Protein AF-A0A432ERE2-F1 (afdb_monomer_lite)

pLDDT: mean 88.64, std 9.28, range [48.28, 97.5]

Radius of gyration: 17.2 Å; chains: 1; bounding box: 40×45×45 Å

Structure (mmCIF, N/CA/C/O backbone):
data_AF-A0A432ERE2-F1
#
_entry.id   AF-A0A432ERE2-F1
#
loop_
_atom_site.group_PDB
_atom_site.id
_atom_site.type_symbol
_atom_site.label_atom_id
_atom_site.label_alt_id
_atom_site.label_comp_id
_atom_site.label_asym_id
_atom_site.label_entity_id
_atom_site.label_seq_id
_atom_site.pdbx_PDB_ins_code
_atom_site.Cartn_x
_atom_site.Cartn_y
_atom_site.Cartn_z
_atom_site.occupancy
_atom_site.B_iso_or_equiv
_atom_site.auth_seq_id
_atom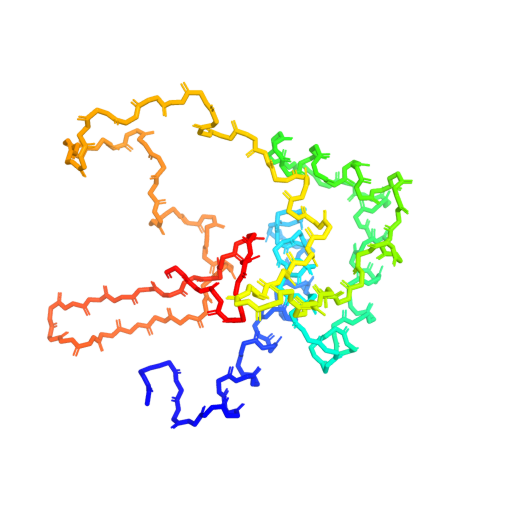_site.auth_comp_id
_atom_site.auth_asym_id
_atom_site.auth_atom_id
_atom_site.pdbx_PDB_model_num
ATOM 1 N N . MET A 1 1 ? 15.529 -4.488 -14.999 1.00 62.94 1 MET A N 1
ATOM 2 C CA . MET A 1 1 ? 14.166 -3.924 -14.868 1.00 62.94 1 MET A CA 1
ATOM 3 C C . MET A 1 1 ? 14.342 -2.465 -14.464 1.00 62.94 1 MET A C 1
ATOM 5 O O . MET A 1 1 ? 15.291 -2.183 -13.756 1.00 62.94 1 MET A O 1
ATOM 9 N N . PHE A 1 2 ? 13.562 -1.512 -14.983 1.00 81.50 2 PHE A N 1
ATOM 10 C CA . PHE A 1 2 ? 13.962 -0.093 -14.880 1.00 81.50 2 PHE A CA 1
ATOM 11 C C . PHE A 1 2 ? 13.875 0.487 -13.452 1.00 81.50 2 PHE A C 1
ATOM 13 O O . PHE A 1 2 ? 14.552 1.462 -13.153 1.00 81.50 2 PHE A O 1
ATOM 20 N N . ILE A 1 3 ? 13.084 -0.134 -12.567 1.00 89.81 3 ILE A N 1
ATOM 21 C CA . ILE A 1 3 ? 12.939 0.278 -11.159 1.00 89.81 3 ILE A CA 1
ATOM 22 C C . ILE A 1 3 ? 14.043 -0.318 -10.268 1.00 89.81 3 ILE A C 1
ATOM 24 O O . ILE A 1 3 ? 14.533 0.357 -9.367 1.00 89.81 3 ILE A O 1
ATOM 28 N N . ALA A 1 4 ? 14.424 -1.578 -10.503 1.00 91.75 4 ALA A N 1
ATOM 29 C CA . ALA A 1 4 ? 15.484 -2.276 -9.773 1.00 91.75 4 ALA A CA 1
ATOM 30 C C . ALA A 1 4 ? 16.087 -3.405 -10.623 1.00 91.75 4 ALA A C 1
ATOM 32 O O . ALA A 1 4 ? 15.436 -3.930 -11.531 1.00 91.75 4 ALA A O 1
ATOM 33 N N . ASP A 1 5 ? 17.305 -3.827 -10.294 1.00 91.88 5 ASP A N 1
ATOM 34 C CA . ASP A 1 5 ? 18.053 -4.800 -11.098 1.00 91.88 5 ASP A CA 1
ATOM 35 C C . ASP A 1 5 ? 17.492 -6.224 -11.013 1.00 91.88 5 ASP A C 1
ATOM 37 O O . ASP A 1 5 ? 17.525 -6.964 -11.999 1.00 91.88 5 ASP A O 1
ATOM 41 N N . THR A 1 6 ? 16.916 -6.598 -9.866 1.00 95.88 6 THR A N 1
ATOM 42 C CA . THR A 1 6 ? 16.345 -7.929 -9.620 1.00 95.88 6 THR A CA 1
ATOM 43 C C . THR A 1 6 ? 14.942 -7.844 -9.006 1.00 95.88 6 THR A C 1
ATOM 45 O O . THR A 1 6 ? 14.585 -6.821 -8.410 1.00 95.88 6 THR A O 1
ATOM 48 N N . PRO A 1 7 ? 14.128 -8.914 -9.109 1.00 94.75 7 PRO A N 1
ATOM 49 C CA . PRO A 1 7 ? 12.836 -8.978 -8.429 1.00 94.75 7 PRO A CA 1
ATOM 50 C C . PRO A 1 7 ? 12.944 -8.796 -6.911 1.00 94.75 7 PRO A C 1
ATOM 52 O O . PRO A 1 7 ? 12.112 -8.111 -6.326 1.00 94.75 7 PRO A O 1
ATOM 55 N N . ASP A 1 8 ? 13.975 -9.355 -6.278 1.00 95.06 8 ASP A N 1
ATOM 56 C CA . ASP A 1 8 ? 14.150 -9.264 -4.825 1.00 95.06 8 ASP A CA 1
ATOM 57 C C . ASP A 1 8 ? 14.566 -7.856 -4.399 1.00 95.06 8 ASP A C 1
ATOM 59 O O . ASP A 1 8 ? 14.015 -7.317 -3.441 1.00 95.06 8 ASP A O 1
ATOM 63 N N . ALA A 1 9 ? 15.451 -7.208 -5.168 1.00 96.00 9 ALA A N 1
ATOM 64 C CA . ALA A 1 9 ? 15.796 -5.804 -4.954 1.00 96.00 9 ALA A CA 1
ATOM 65 C C . ALA A 1 9 ? 14.562 -4.899 -5.082 1.00 96.00 9 ALA A C 1
ATOM 67 O O . ALA A 1 9 ? 14.393 -3.960 -4.309 1.00 96.00 9 ALA A O 1
ATOM 68 N N . PHE A 1 10 ? 13.661 -5.206 -6.018 1.00 96.38 10 PHE A N 1
ATOM 69 C CA . PHE A 1 10 ? 12.397 -4.491 -6.148 1.00 96.38 10 PHE A CA 1
ATOM 70 C C . PHE A 1 10 ? 11.443 -4.734 -4.984 1.00 96.38 10 PHE A C 1
ATOM 72 O O . PHE A 1 10 ? 10.869 -3.771 -4.489 1.00 96.38 10 PHE A O 1
ATOM 79 N N . ARG A 1 11 ? 11.273 -5.979 -4.521 1.00 96.00 11 ARG A N 1
ATOM 80 C CA . ARG A 1 11 ? 10.429 -6.275 -3.349 1.00 96.00 11 ARG A CA 1
ATOM 81 C C . ARG A 1 11 ? 10.951 -5.570 -2.102 1.00 96.00 11 ARG A C 1
ATOM 83 O O . ARG A 1 11 ? 10.158 -4.984 -1.370 1.00 96.00 11 ARG A O 1
ATOM 90 N N . ALA A 1 12 ? 12.269 -5.578 -1.903 1.00 96.00 12 ALA A N 1
ATOM 91 C CA . ALA A 1 12 ? 12.919 -4.853 -0.820 1.00 96.00 12 ALA A CA 1
ATOM 92 C C . ALA A 1 12 ? 12.646 -3.347 -0.931 1.00 96.00 12 ALA A C 1
ATOM 94 O O . ALA A 1 12 ? 12.062 -2.781 -0.014 1.00 96.00 12 ALA A O 1
ATOM 95 N N . LEU A 1 13 ? 12.935 -2.728 -2.083 1.00 96.88 13 LEU A N 1
ATOM 96 C CA . LEU A 1 13 ? 12.662 -1.307 -2.326 1.00 96.88 13 LEU A CA 1
ATOM 97 C C . LEU A 1 13 ? 11.183 -0.953 -2.101 1.00 96.88 13 LEU A C 1
ATOM 99 O O . LEU A 1 13 ? 10.875 0.050 -1.460 1.00 96.88 13 LEU A O 1
ATOM 103 N N . PHE A 1 14 ? 10.272 -1.780 -2.616 1.00 97.44 14 PHE A N 1
ATOM 104 C CA . PHE A 1 14 ? 8.831 -1.605 -2.479 1.00 97.44 14 PHE A CA 1
ATOM 105 C C . PHE A 1 14 ? 8.401 -1.636 -1.008 1.00 97.44 14 PHE A C 1
ATOM 107 O O . PHE A 1 14 ? 7.613 -0.799 -0.578 1.00 97.44 14 PHE A O 1
ATOM 114 N N . ALA A 1 15 ? 8.914 -2.576 -0.219 1.00 97.06 15 ALA A N 1
ATOM 115 C CA . ALA A 1 15 ? 8.598 -2.670 1.200 1.00 97.06 15 ALA A CA 1
ATOM 116 C C . ALA A 1 15 ? 9.245 -1.536 2.016 1.00 97.06 15 ALA A C 1
ATOM 118 O O . ALA A 1 15 ? 8.583 -0.933 2.862 1.00 97.06 15 ALA A O 1
ATOM 119 N N . ASP A 1 16 ? 10.506 -1.206 1.728 1.00 96.19 16 ASP A N 1
ATOM 120 C CA . ASP A 1 16 ? 11.261 -0.143 2.395 1.00 96.19 16 ASP A CA 1
ATOM 121 C C . ASP A 1 16 ? 10.545 1.200 2.240 1.00 96.19 16 ASP A C 1
ATOM 123 O O . ASP A 1 16 ? 10.336 1.913 3.220 1.00 96.19 16 ASP A O 1
ATOM 127 N N . LYS A 1 17 ? 10.122 1.541 1.020 1.00 95.94 17 LYS A N 1
ATOM 128 C CA . LYS A 1 17 ? 9.432 2.803 0.729 1.00 95.94 17 LYS A CA 1
ATOM 129 C C . LYS A 1 17 ? 8.069 2.903 1.413 1.00 95.94 17 LYS A C 1
ATOM 131 O O . LYS A 1 17 ? 7.744 3.970 1.928 1.00 95.94 17 LYS A O 1
ATOM 136 N N . LEU A 1 18 ? 7.308 1.809 1.494 1.00 96.44 18 LEU A N 1
ATOM 137 C CA . LEU A 1 18 ? 6.059 1.772 2.266 1.00 96.44 18 LEU A CA 1
ATOM 138 C C . LEU A 1 18 ? 6.301 2.008 3.761 1.00 96.44 18 LEU A C 1
ATOM 140 O O . LEU A 1 18 ? 5.564 2.764 4.390 1.00 96.44 18 LEU A O 1
ATOM 144 N N . GLN A 1 19 ? 7.342 1.391 4.321 1.00 94.69 19 GLN A N 1
ATOM 145 C CA . GLN A 1 19 ? 7.701 1.567 5.726 1.00 94.69 19 GLN A CA 1
ATOM 146 C C . GLN A 1 19 ? 8.106 3.019 6.029 1.00 94.69 19 GLN A C 1
ATOM 148 O O . GLN A 1 19 ? 7.565 3.617 6.956 1.00 94.69 19 GLN A O 1
ATOM 153 N N . HIS A 1 20 ? 8.968 3.619 5.201 1.00 92.19 20 HIS A N 1
ATOM 154 C CA . HIS A 1 20 ? 9.353 5.031 5.340 1.00 92.19 20 HIS A CA 1
ATOM 155 C C . HIS A 1 20 ? 8.142 5.970 5.240 1.00 92.19 20 HIS A C 1
ATOM 157 O O . HIS A 1 20 ? 8.095 6.997 5.913 1.00 92.19 20 HIS A O 1
ATOM 163 N N . MET A 1 21 ? 7.138 5.621 4.425 1.00 91.88 21 MET A N 1
ATOM 164 C CA . MET A 1 21 ? 5.913 6.414 4.312 1.00 91.88 21 MET A CA 1
ATOM 165 C C . MET A 1 21 ? 5.143 6.456 5.643 1.00 91.88 21 MET A C 1
ATOM 167 O O . MET A 1 21 ? 4.612 7.508 5.995 1.00 91.88 21 MET A O 1
ATOM 171 N N . LEU A 1 22 ? 5.134 5.360 6.417 1.00 90.00 22 LEU A N 1
ATOM 172 C CA . LEU A 1 22 ? 4.544 5.325 7.766 1.00 90.00 22 LEU A CA 1
ATOM 173 C C . LEU A 1 22 ? 5.323 6.183 8.767 1.00 90.00 22 LEU A C 1
ATOM 175 O O . LEU A 1 22 ? 4.716 6.863 9.586 1.00 90.00 22 LEU A O 1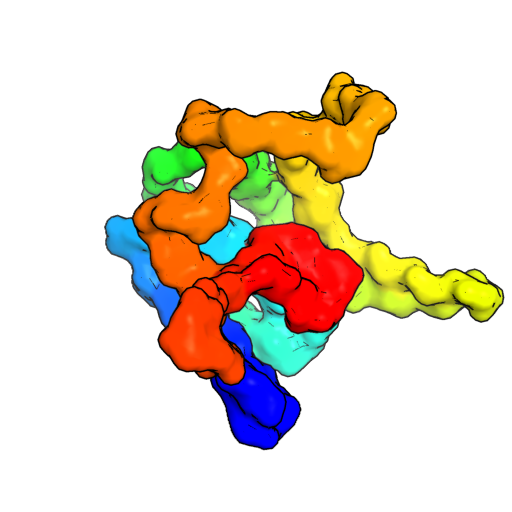
ATOM 179 N N . GLU A 1 23 ? 6.651 6.198 8.686 1.00 83.12 23 GLU A N 1
ATOM 180 C CA . GLU A 1 23 ? 7.502 7.010 9.568 1.00 83.12 23 GLU A CA 1
ATOM 181 C C . GLU A 1 23 ? 7.289 8.517 9.310 1.00 83.12 23 GLU A C 1
ATOM 183 O O . GLU A 1 23 ? 7.091 9.304 10.241 1.00 83.12 23 GLU A O 1
ATOM 188 N N . ALA A 1 24 ? 7.206 8.904 8.032 1.00 73.31 24 ALA A N 1
ATOM 189 C CA . ALA A 1 24 ? 6.935 10.275 7.589 1.00 73.31 24 ALA A CA 1
ATOM 190 C C . ALA A 1 24 ? 5.473 10.725 7.791 1.00 73.31 24 ALA A C 1
ATOM 192 O O . ALA A 1 24 ? 5.164 11.916 7.695 1.00 73.31 24 ALA A O 1
ATOM 193 N N . THR A 1 25 ? 4.563 9.793 8.105 1.00 64.19 25 THR A N 1
ATOM 194 C CA . THR A 1 25 ? 3.136 10.073 8.354 1.00 64.19 25 THR A CA 1
ATOM 195 C C . THR A 1 25 ? 2.933 11.047 9.525 1.00 64.19 25 THR A C 1
ATOM 197 O O . THR A 1 25 ? 1.920 11.746 9.581 1.00 64.19 25 THR A O 1
ATOM 200 N N . SER A 1 26 ? 3.931 11.147 10.406 1.00 54.66 26 SER A N 1
ATOM 201 C CA . SER A 1 26 ? 4.032 12.108 11.509 1.00 54.66 26 SER A CA 1
ATOM 202 C C . SER A 1 26 ? 4.102 13.577 11.056 1.00 54.66 26 SER A C 1
ATOM 204 O O . SER A 1 26 ? 3.770 14.461 11.840 1.00 54.66 26 SER A O 1
ATOM 206 N N . GLU A 1 27 ? 4.536 13.848 9.818 1.00 51.25 27 GLU A N 1
ATOM 207 C CA . GLU A 1 27 ? 4.909 15.199 9.370 1.00 51.25 27 GLU A CA 1
ATOM 208 C C . GLU A 1 27 ? 4.080 15.701 8.179 1.00 51.25 27 GLU A C 1
ATOM 210 O O . GLU A 1 27 ? 3.624 16.841 8.198 1.00 51.25 27 GLU A O 1
ATOM 215 N N . THR A 1 28 ? 3.835 14.881 7.148 1.00 48.28 28 THR A N 1
ATOM 216 C CA . THR A 1 28 ? 3.042 15.285 5.966 1.00 48.28 28 THR A CA 1
ATOM 217 C C . THR A 1 28 ? 2.422 14.063 5.266 1.00 48.28 28 THR A C 1
ATOM 219 O O . THR A 1 28 ? 3.128 13.230 4.712 1.00 48.28 28 THR A O 1
ATOM 222 N N . GLY A 1 29 ? 1.087 13.928 5.275 1.00 57.06 29 GLY A N 1
ATOM 223 C CA . GLY A 1 29 ? 0.360 12.878 4.525 1.00 57.06 29 GLY A CA 1
ATOM 224 C C . GLY A 1 29 ? -0.513 11.922 5.355 1.00 57.06 29 GLY A C 1
ATOM 225 O O . GLY A 1 29 ? -1.378 11.250 4.787 1.00 57.06 29 GLY A O 1
ATOM 226 N N . GLY A 1 30 ? -0.343 11.919 6.683 1.00 79.00 30 GLY A N 1
ATOM 227 C CA . GLY A 1 30 ? -1.272 11.405 7.700 1.00 79.00 30 GLY A CA 1
ATOM 228 C C . GLY A 1 30 ? -2.107 10.176 7.306 1.00 79.00 30 GLY A C 1
ATOM 229 O O . GLY A 1 30 ? -1.646 9.046 7.157 1.00 79.00 30 GLY A O 1
ATOM 230 N N . VAL A 1 31 ? -3.402 10.408 7.132 1.00 89.56 31 VAL A N 1
ATOM 231 C CA . VAL A 1 31 ? -4.382 9.340 6.912 1.00 89.56 31 VAL A CA 1
ATOM 232 C C . VAL A 1 31 ? -4.256 8.695 5.527 1.00 89.56 31 VAL A C 1
ATOM 234 O O . VAL A 1 31 ? -4.438 7.486 5.382 1.00 89.56 31 VAL A O 1
ATOM 237 N N . GLY A 1 32 ? -3.941 9.480 4.495 1.00 90.69 32 GLY A N 1
ATOM 238 C CA . GLY A 1 32 ? -3.900 8.993 3.119 1.00 90.69 32 GLY A CA 1
ATOM 239 C C . GLY A 1 32 ? -2.756 8.010 2.878 1.00 90.69 32 GLY A C 1
ATOM 240 O O . GLY A 1 32 ? -2.990 6.933 2.323 1.00 90.69 32 GLY A O 1
ATOM 241 N N . ALA A 1 33 ? -1.560 8.359 3.358 1.00 91.50 33 ALA A N 1
ATOM 242 C CA . ALA A 1 33 ? -0.381 7.500 3.322 1.00 91.50 33 ALA A CA 1
ATOM 243 C C . ALA A 1 33 ? -0.609 6.209 4.120 1.00 91.50 33 ALA A C 1
ATOM 245 O O . ALA A 1 33 ? -0.364 5.116 3.612 1.00 91.50 33 ALA A O 1
ATOM 246 N N . PHE A 1 34 ? -1.179 6.313 5.324 1.00 94.50 34 PHE A N 1
ATOM 247 C CA . PHE A 1 34 ? -1.529 5.146 6.133 1.00 94.50 34 PHE A CA 1
ATOM 248 C C . PHE A 1 34 ? -2.458 4.172 5.393 1.00 94.50 34 PHE A C 1
ATOM 250 O O . PHE A 1 34 ? -2.177 2.974 5.339 1.00 94.50 34 PHE A O 1
ATOM 257 N N . ILE A 1 35 ? -3.534 4.673 4.771 1.00 94.94 35 ILE A N 1
ATOM 258 C CA . ILE A 1 35 ? -4.463 3.839 3.990 1.00 94.94 35 ILE A CA 1
ATOM 259 C C . ILE A 1 35 ? -3.735 3.164 2.824 1.00 94.94 35 ILE A C 1
ATOM 261 O O . ILE A 1 35 ? -3.948 1.977 2.586 1.00 94.94 35 ILE A O 1
ATOM 265 N N . LEU A 1 36 ? -2.877 3.899 2.108 1.00 95.75 36 LEU A N 1
ATOM 266 C CA . LEU A 1 36 ? -2.090 3.361 0.998 1.00 95.75 36 LEU A CA 1
ATOM 267 C C . LEU A 1 36 ? -1.187 2.219 1.464 1.00 95.75 36 LEU A C 1
ATOM 269 O O . LEU A 1 36 ? -1.162 1.158 0.833 1.00 95.75 36 LEU A O 1
ATOM 273 N N . VAL A 1 37 ? -0.466 2.415 2.568 1.00 96.69 37 VAL A N 1
ATOM 274 C CA . VAL A 1 37 ? 0.445 1.401 3.101 1.00 96.69 37 VAL A CA 1
ATOM 275 C C . VAL A 1 37 ? -0.323 0.190 3.607 1.00 96.69 37 VAL A C 1
ATOM 277 O O . VAL A 1 37 ? 0.045 -0.932 3.262 1.00 96.69 37 VAL A O 1
ATOM 280 N N . LEU A 1 38 ? -1.431 0.388 4.329 1.00 97.19 38 LEU A N 1
ATOM 281 C CA . LEU A 1 38 ? -2.304 -0.706 4.745 1.00 97.19 38 LEU A CA 1
ATOM 282 C C . LEU A 1 38 ? -2.769 -1.511 3.525 1.00 97.19 38 LEU A C 1
ATOM 284 O O . LEU A 1 38 ? -2.577 -2.724 3.494 1.00 97.19 38 LEU A O 1
ATOM 288 N N . ALA A 1 39 ? -3.274 -0.842 2.484 1.00 96.88 39 ALA A N 1
ATOM 289 C CA . ALA A 1 39 ? -3.763 -1.480 1.262 1.00 96.88 39 ALA A CA 1
ATOM 290 C C . ALA A 1 39 ? -2.707 -2.338 0.564 1.00 96.88 39 ALA A C 1
ATOM 292 O O . ALA A 1 39 ? -3.000 -3.445 0.106 1.00 96.88 39 ALA A O 1
ATOM 293 N N . ASN A 1 40 ? -1.485 -1.814 0.471 1.00 97.50 40 ASN A N 1
ATOM 294 C CA . ASN A 1 40 ? -0.372 -2.506 -0.159 1.00 97.50 40 ASN A CA 1
ATOM 295 C C . ASN A 1 40 ? 0.195 -3.612 0.744 1.00 97.50 40 ASN A C 1
ATOM 297 O O . ASN A 1 40 ? 0.643 -4.627 0.222 1.00 97.50 40 ASN A O 1
ATOM 301 N N . SER A 1 41 ? 0.132 -3.485 2.070 1.00 96.81 41 SER A N 1
ATOM 302 C CA . SER A 1 41 ? 0.638 -4.514 2.990 1.00 96.81 41 SER A CA 1
ATOM 303 C C . SER A 1 41 ? -0.132 -5.833 2.908 1.00 96.81 41 SER A C 1
ATOM 305 O O . SER A 1 41 ? 0.400 -6.884 3.236 1.00 96.81 41 SER A O 1
ATOM 307 N N . MET A 1 42 ? -1.380 -5.792 2.439 1.00 95.75 42 MET A N 1
ATOM 308 C CA . MET A 1 42 ? -2.271 -6.951 2.376 1.00 95.75 42 MET A CA 1
ATOM 309 C C . MET A 1 42 ? -1.973 -7.894 1.194 1.00 95.75 42 MET A C 1
ATOM 311 O O . MET A 1 42 ? -2.650 -8.906 1.043 1.00 95.75 42 MET A O 1
ATOM 315 N N . GLN A 1 43 ? -1.003 -7.574 0.334 1.00 93.56 43 GLN A N 1
ATOM 316 C CA . GLN A 1 43 ? -0.726 -8.321 -0.901 1.00 93.56 43 GLN A CA 1
ATOM 317 C C . GLN A 1 43 ? -0.205 -9.743 -0.663 1.00 93.56 43 GLN A C 1
ATOM 319 O O . GLN A 1 43 ? -0.542 -10.649 -1.425 1.00 93.56 43 GLN A O 1
ATOM 324 N N . ASP A 1 44 ? 0.597 -9.935 0.383 1.00 93.38 44 ASP A N 1
ATOM 325 C CA . ASP A 1 44 ? 1.185 -11.215 0.764 1.00 93.38 44 ASP A CA 1
ATOM 326 C C . ASP A 1 44 ? 1.588 -11.216 2.251 1.00 93.38 44 ASP A C 1
ATOM 328 O O . ASP A 1 44 ? 1.606 -10.176 2.915 1.00 93.38 44 ASP A O 1
ATOM 332 N N . ALA A 1 45 ? 1.874 -12.403 2.787 1.00 93.94 45 ALA A N 1
ATOM 333 C CA . ALA A 1 45 ? 2.151 -12.591 4.209 1.00 93.94 45 ALA A CA 1
ATOM 334 C C . ALA A 1 45 ? 3.485 -11.982 4.659 1.00 93.94 45 ALA A C 1
ATOM 336 O O . ALA A 1 45 ? 3.563 -11.474 5.776 1.00 93.94 45 ALA A O 1
ATOM 337 N N . GLU A 1 46 ? 4.512 -12.006 3.809 1.00 94.94 46 GLU A N 1
ATOM 338 C CA . GLU A 1 46 ? 5.841 -11.486 4.141 1.00 94.94 46 GLU A CA 1
ATOM 339 C C . GLU A 1 46 ? 5.780 -9.966 4.311 1.00 94.94 46 GLU A C 1
ATOM 341 O O . GLU A 1 46 ? 6.206 -9.423 5.334 1.00 94.94 46 GLU A O 1
ATOM 346 N N . LEU A 1 47 ? 5.157 -9.278 3.351 1.00 95.50 47 LEU A N 1
ATOM 347 C CA . LEU A 1 47 ? 4.968 -7.837 3.413 1.00 95.50 47 LEU A CA 1
ATOM 348 C C . LEU A 1 47 ? 4.051 -7.433 4.575 1.00 95.50 47 LEU A C 1
ATOM 350 O O . LEU A 1 47 ? 4.349 -6.463 5.280 1.00 95.50 47 LEU A O 1
ATOM 354 N N . ARG A 1 48 ? 2.962 -8.181 4.818 1.00 95.50 48 ARG A N 1
ATOM 355 C CA . ARG A 1 48 ? 2.058 -7.920 5.949 1.00 95.50 48 ARG A CA 1
ATOM 356 C C . ARG A 1 48 ? 2.785 -8.038 7.280 1.00 95.50 48 ARG A C 1
ATOM 358 O O . ARG A 1 48 ? 2.639 -7.138 8.104 1.00 95.50 48 ARG A O 1
ATOM 365 N N . GLN A 1 49 ? 3.556 -9.110 7.471 1.00 95.88 49 GLN A N 1
ATOM 366 C CA . GLN A 1 49 ? 4.331 -9.354 8.687 1.00 95.88 49 GLN A CA 1
ATOM 367 C C . GLN A 1 49 ? 5.361 -8.246 8.905 1.00 95.88 49 GLN A C 1
ATOM 369 O O . GLN A 1 49 ? 5.471 -7.699 10.001 1.00 95.88 49 GLN A O 1
ATOM 374 N N . ARG A 1 50 ? 6.084 -7.868 7.847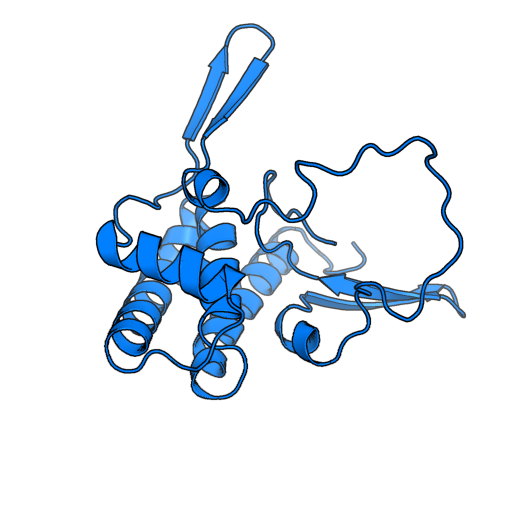 1.00 95.94 50 ARG A N 1
ATOM 375 C CA . ARG A 1 50 ? 7.091 -6.808 7.908 1.00 95.94 50 ARG A CA 1
ATOM 376 C C . ARG A 1 50 ? 6.503 -5.464 8.348 1.00 95.94 50 ARG A C 1
ATOM 378 O O . ARG A 1 50 ? 7.130 -4.746 9.124 1.00 95.94 50 ARG A O 1
ATOM 385 N N . LEU A 1 51 ? 5.312 -5.123 7.858 1.00 96.19 51 LEU A N 1
ATOM 386 C CA . LEU A 1 51 ? 4.658 -3.841 8.134 1.00 96.19 51 LEU A CA 1
ATOM 387 C C . LEU A 1 51 ? 3.691 -3.887 9.326 1.00 96.19 51 LEU A C 1
ATOM 389 O O . LEU A 1 51 ? 3.109 -2.864 9.671 1.00 96.19 51 LEU A O 1
ATOM 393 N N . GLU A 1 52 ? 3.506 -5.035 9.980 1.00 95.25 52 GLU A N 1
ATOM 394 C CA . GLU A 1 52 ? 2.485 -5.209 11.015 1.00 95.25 52 GLU A CA 1
ATOM 395 C C . GLU A 1 52 ? 2.670 -4.277 12.208 1.00 95.25 52 GLU A C 1
ATOM 397 O O . GLU A 1 52 ? 1.751 -3.542 12.573 1.00 95.25 52 GLU A O 1
ATOM 402 N N . LYS A 1 53 ? 3.862 -4.293 12.805 1.00 94.69 53 LYS A N 1
ATOM 403 C CA . LYS A 1 53 ? 4.189 -3.425 13.934 1.00 94.69 53 LYS A CA 1
ATOM 404 C C . LYS A 1 53 ? 4.067 -1.933 13.577 1.00 94.69 53 LYS A C 1
ATOM 406 O O . LYS A 1 53 ? 3.294 -1.258 14.258 1.00 94.69 53 LYS A O 1
ATOM 411 N N . PRO A 1 54 ? 4.733 -1.413 12.523 1.00 94.31 54 PRO A N 1
ATOM 412 C CA . PRO A 1 54 ? 4.632 0.010 12.200 1.00 94.31 54 PRO A CA 1
ATOM 413 C C . PRO A 1 54 ? 3.207 0.430 11.803 1.00 94.31 54 PRO A C 1
ATOM 415 O O . PRO A 1 54 ? 2.792 1.536 12.137 1.00 94.31 54 PRO A O 1
ATOM 418 N N . LEU A 1 55 ? 2.410 -0.442 11.168 1.00 95.56 55 LEU A N 1
ATOM 419 C CA . LEU A 1 55 ? 0.995 -0.159 10.890 1.00 95.56 55 LEU A CA 1
ATOM 420 C C . LEU A 1 55 ? 0.169 -0.008 12.169 1.00 95.56 55 LEU A C 1
ATOM 422 O O . LEU A 1 55 ? -0.626 0.923 12.268 1.00 95.56 55 LEU A O 1
ATOM 426 N N . ASN A 1 56 ? 0.346 -0.902 13.143 1.00 94.62 56 ASN A N 1
ATOM 427 C CA . ASN A 1 56 ? -0.369 -0.817 14.418 1.00 94.62 56 ASN A CA 1
ATOM 428 C C . ASN A 1 56 ? 0.018 0.446 15.201 1.00 94.62 56 ASN A C 1
ATOM 430 O O . ASN A 1 56 ? -0.850 1.138 15.734 1.00 94.62 56 ASN A O 1
ATOM 434 N N . GLU A 1 57 ? 1.309 0.785 15.231 1.00 93.19 57 GLU A N 1
ATOM 435 C CA . GLU A 1 57 ? 1.807 2.006 15.873 1.00 93.19 57 GLU A CA 1
ATOM 436 C C . GLU A 1 57 ? 1.229 3.266 15.210 1.00 93.19 57 GLU A C 1
ATOM 438 O O . GLU A 1 57 ? 0.664 4.121 15.901 1.00 93.19 57 GLU A O 1
ATOM 443 N N . ALA A 1 58 ? 1.279 3.342 13.875 1.00 92.62 58 ALA A N 1
ATOM 444 C CA . ALA A 1 58 ? 0.707 4.445 13.108 1.00 92.62 58 ALA A CA 1
ATOM 445 C C . ALA A 1 58 ? -0.812 4.557 13.309 1.00 92.62 58 ALA A C 1
ATOM 447 O O . ALA A 1 58 ? -1.333 5.648 13.533 1.00 92.62 58 ALA A O 1
ATOM 448 N N . PHE A 1 59 ? -1.535 3.436 13.300 1.00 93.81 59 PHE A N 1
ATOM 449 C CA . PHE A 1 59 ? -2.980 3.421 13.517 1.00 93.81 59 PHE A CA 1
ATOM 450 C C . PHE A 1 59 ? -3.367 3.921 14.909 1.00 93.81 59 PHE A C 1
ATOM 452 O O . PHE A 1 59 ? -4.283 4.735 15.039 1.00 93.81 59 PHE A O 1
ATOM 459 N N . HIS A 1 60 ? -2.654 3.488 15.951 1.00 92.31 60 HIS A N 1
ATOM 460 C CA . HIS A 1 60 ? -2.877 3.972 17.311 1.00 92.31 60 HIS A CA 1
ATOM 461 C C . HIS A 1 60 ? -2.573 5.465 17.448 1.00 92.31 60 HI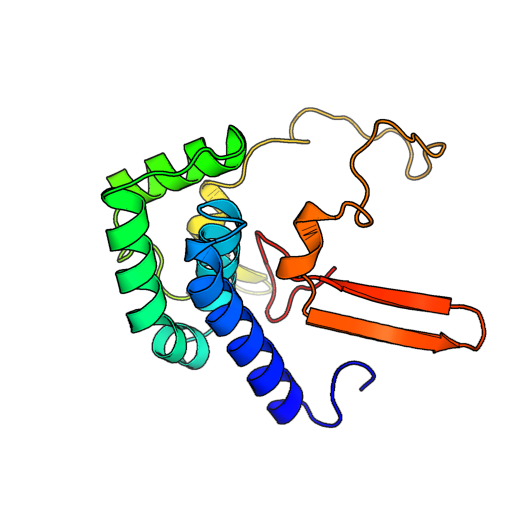S A C 1
ATOM 463 O O . HIS A 1 60 ? -3.303 6.165 18.151 1.00 92.31 60 HIS A O 1
ATOM 469 N N . GLN A 1 61 ? -1.526 5.958 16.781 1.00 90.19 61 GLN A N 1
ATOM 470 C CA . GLN A 1 61 ? -1.210 7.385 16.760 1.00 90.19 61 GLN A CA 1
ATOM 471 C C . GLN A 1 61 ? -2.324 8.187 16.079 1.00 90.19 61 GLN A C 1
ATOM 473 O O . GLN A 1 61 ? -2.850 9.123 16.678 1.00 90.19 61 GLN A O 1
ATOM 478 N N . LEU A 1 62 ? -2.752 7.768 14.886 1.00 90.56 62 LEU A N 1
ATOM 479 C CA . LEU A 1 62 ? -3.837 8.416 14.146 1.00 90.56 62 LEU A CA 1
ATOM 480 C C . LEU A 1 62 ? -5.180 8.341 14.888 1.00 90.56 62 LEU A C 1
ATOM 482 O O . LEU A 1 62 ? -6.001 9.236 14.747 1.00 90.56 62 LEU A O 1
ATOM 486 N N . CYS A 1 63 ? -5.428 7.306 15.696 1.00 90.12 63 CYS A N 1
ATOM 487 C CA . CYS A 1 63 ? -6.638 7.229 16.522 1.00 90.12 63 CYS A CA 1
ATOM 488 C C . CYS A 1 63 ? -6.649 8.226 17.691 1.00 90.12 63 CYS A C 1
ATOM 490 O O . CYS A 1 63 ? -7.739 8.601 18.131 1.00 90.12 63 CYS A O 1
ATOM 492 N N . ARG A 1 64 ? -5.475 8.614 18.213 1.00 88.06 64 ARG A N 1
ATOM 493 C CA . ARG A 1 64 ? -5.351 9.632 19.270 1.00 88.06 64 ARG A CA 1
ATOM 494 C C . ARG A 1 64 ? -5.523 11.030 18.695 1.00 88.06 64 ARG A C 1
ATOM 496 O O . ARG A 1 64 ? -6.389 11.764 19.159 1.00 88.06 64 ARG A O 1
ATOM 503 N N . ASP A 1 65 ? -4.760 11.327 17.649 1.00 82.81 65 ASP A N 1
ATOM 504 C CA . ASP A 1 65 ? -4.704 12.639 17.016 1.00 82.81 65 ASP A CA 1
ATOM 505 C C . ASP A 1 65 ? -4.976 12.472 15.521 1.00 82.81 65 ASP A C 1
ATOM 507 O O . ASP A 1 65 ? -4.058 12.244 14.733 1.00 82.81 65 ASP A O 1
ATOM 511 N N . ILE A 1 66 ? -6.252 12.537 15.127 1.00 76.31 66 ILE A N 1
ATOM 512 C CA . ILE A 1 66 ? -6.627 12.448 13.711 1.00 76.31 66 ILE A CA 1
ATOM 513 C C . ILE A 1 66 ? -6.221 13.769 13.042 1.00 76.31 66 ILE A C 1
ATOM 515 O O . ILE A 1 66 ? -6.817 14.802 13.365 1.00 76.31 66 ILE A O 1
ATOM 519 N N . PRO A 1 67 ? -5.243 13.773 12.117 1.00 77.56 67 PRO A N 1
ATOM 520 C CA . PRO A 1 67 ? -4.896 14.982 11.389 1.00 77.56 67 PRO A CA 1
ATOM 521 C C . PRO A 1 67 ? -6.012 15.340 10.403 1.00 77.56 67 PRO A C 1
ATOM 523 O O . PRO A 1 67 ? -6.834 14.498 10.029 1.00 77.56 67 PRO A O 1
ATOM 526 N N . GLU A 1 68 ? -6.016 16.586 9.935 1.00 81.00 68 GLU A N 1
ATOM 527 C CA . GLU A 1 68 ? -6.886 16.979 8.830 1.00 81.00 68 GLU A CA 1
ATOM 528 C C . GLU A 1 68 ? -6.597 16.096 7.606 1.00 81.00 68 GLU A C 1
ATOM 530 O O . GLU A 1 68 ? -5.449 15.905 7.198 1.00 81.00 68 GLU A O 1
ATOM 535 N N . ALA A 1 69 ? -7.651 15.511 7.044 1.00 83.19 69 ALA A N 1
ATOM 536 C CA . ALA A 1 69 ? -7.568 14.583 5.929 1.00 83.19 69 ALA A CA 1
ATOM 537 C C . ALA A 1 69 ? -8.584 14.967 4.856 1.00 83.19 69 ALA A C 1
ATOM 539 O O . ALA A 1 69 ? -9.631 15.550 5.144 1.00 83.19 69 ALA A O 1
ATOM 540 N N . LEU A 1 70 ? -8.296 14.588 3.608 1.00 84.31 70 LEU A N 1
ATOM 541 C CA . LEU A 1 70 ? -9.275 14.708 2.532 1.00 84.31 70 LEU A CA 1
ATOM 542 C C . LEU A 1 70 ? -10.563 13.959 2.927 1.00 84.31 70 LEU A C 1
ATOM 544 O O . LEU A 1 70 ? -10.456 12.878 3.511 1.00 84.31 70 LEU A O 1
ATOM 548 N N . PRO A 1 71 ? -11.765 14.462 2.580 1.00 86.00 71 PRO A N 1
ATOM 549 C CA . PRO A 1 71 ? -13.035 13.868 3.018 1.00 86.00 71 PRO A CA 1
ATOM 550 C C . PRO A 1 71 ? -13.138 12.360 2.757 1.00 86.00 71 PRO A C 1
ATOM 552 O O . PRO A 1 71 ? -13.589 11.587 3.601 1.00 86.00 71 PRO A O 1
ATOM 555 N N . ASP A 1 72 ? -12.640 11.941 1.599 1.00 88.44 72 ASP A N 1
ATOM 556 C CA . ASP A 1 72 ? -12.539 10.548 1.186 1.00 88.44 72 ASP A CA 1
ATOM 557 C C . ASP A 1 72 ? -11.678 9.708 2.136 1.00 88.44 72 ASP A C 1
ATOM 559 O O . ASP A 1 72 ? -12.115 8.662 2.612 1.00 88.44 72 ASP A O 1
ATOM 563 N N . ASP A 1 73 ? -10.471 10.176 2.443 1.00 90.38 73 ASP A N 1
ATOM 564 C CA . ASP A 1 73 ? -9.527 9.467 3.304 1.00 90.38 73 ASP A CA 1
ATOM 565 C C . ASP A 1 73 ? -10.024 9.441 4.754 1.00 90.38 73 ASP A C 1
ATOM 567 O O . ASP A 1 73 ? -9.935 8.409 5.418 1.00 90.38 73 ASP A O 1
ATOM 571 N N . ALA A 1 74 ? -10.634 10.537 5.214 1.00 90.31 74 ALA A N 1
ATOM 572 C CA . ALA A 1 74 ? -11.291 10.608 6.514 1.00 90.31 74 ALA A CA 1
ATOM 573 C C . ALA A 1 74 ? -12.412 9.561 6.634 1.00 90.31 74 ALA A C 1
ATOM 575 O O . ALA A 1 74 ? -12.483 8.846 7.632 1.00 90.31 74 ALA A O 1
ATOM 576 N N . SER A 1 75 ? -13.258 9.419 5.605 1.00 91.88 75 SER A N 1
ATOM 577 C CA . SER A 1 75 ? -14.353 8.440 5.610 1.00 91.88 75 SER A CA 1
ATOM 578 C C . SER A 1 75 ? -13.852 6.993 5.683 1.00 91.88 75 SER A C 1
ATOM 580 O O . SER A 1 75 ? -14.363 6.201 6.478 1.00 91.88 75 SER A O 1
ATOM 582 N N . VAL A 1 76 ? -12.798 6.665 4.925 1.00 94.12 76 VAL A N 1
ATOM 583 C CA . VAL A 1 76 ? -12.151 5.346 4.962 1.00 94.12 76 VAL A CA 1
ATOM 584 C C . VAL A 1 76 ? -11.576 5.086 6.348 1.00 94.12 76 VAL A C 1
ATOM 586 O O . VAL A 1 76 ? -11.814 4.030 6.927 1.00 94.12 76 VAL A O 1
ATOM 589 N N . PHE A 1 77 ? -10.855 6.055 6.911 1.00 94.00 77 PHE A N 1
ATOM 590 C CA . PHE A 1 77 ? -10.221 5.897 8.215 1.00 94.00 77 PHE A CA 1
ATOM 591 C C . PHE A 1 77 ? -11.226 5.744 9.358 1.00 94.00 77 PHE A C 1
ATOM 593 O O . PHE A 1 77 ? -11.008 4.944 10.264 1.00 94.00 77 PHE A O 1
ATOM 600 N N . LEU A 1 78 ? -12.363 6.440 9.303 1.00 92.94 78 LEU A N 1
ATOM 601 C CA . LEU A 1 78 ? -13.444 6.247 10.270 1.00 92.94 78 LEU A CA 1
ATOM 602 C C . LEU A 1 78 ? -14.004 4.817 10.222 1.00 92.94 78 LEU A C 1
ATOM 604 O O . LEU A 1 78 ? -14.224 4.220 11.276 1.00 92.94 78 LEU A O 1
ATOM 608 N N . ALA A 1 79 ? -14.170 4.237 9.029 1.00 94.31 79 ALA A N 1
ATOM 609 C CA . ALA A 1 79 ? -14.584 2.840 8.883 1.00 94.31 79 ALA A CA 1
ATOM 610 C C . ALA A 1 79 ? -13.517 1.858 9.407 1.00 94.31 79 ALA A C 1
ATOM 612 O O . ALA A 1 79 ? -13.852 0.886 10.093 1.00 94.31 79 ALA A O 1
ATOM 613 N N . LEU A 1 80 ? -12.231 2.142 9.161 1.00 95.25 80 LEU A N 1
ATOM 614 C CA . LEU A 1 80 ? -11.114 1.381 9.737 1.00 95.25 80 LEU A CA 1
ATOM 615 C C . LEU A 1 80 ? -11.133 1.428 11.268 1.00 95.25 80 LEU A C 1
ATOM 617 O O . LEU A 1 80 ? -10.991 0.395 11.913 1.00 95.25 80 LEU A O 1
ATOM 621 N N . ARG A 1 81 ? -11.375 2.601 11.862 1.00 93.62 81 ARG A N 1
ATOM 622 C CA . ARG A 1 81 ? -11.449 2.778 13.319 1.00 93.62 81 ARG A CA 1
ATOM 623 C C . ARG A 1 81 ? -12.591 1.990 13.959 1.00 93.62 81 ARG A C 1
ATOM 625 O O . ARG A 1 81 ? -12.426 1.484 15.063 1.00 93.62 81 ARG A O 1
ATOM 632 N N . GLN A 1 82 ? -13.735 1.893 13.286 1.00 93.50 82 GLN A N 1
ATOM 633 C CA . GLN A 1 82 ? -14.881 1.119 13.774 1.00 93.50 82 GLN A CA 1
ATOM 634 C C . GLN A 1 82 ? -14.646 -0.392 13.694 1.00 93.50 82 GLN A C 1
ATOM 636 O O . GLN A 1 82 ? -15.110 -1.127 14.559 1.00 93.50 82 GLN A O 1
ATOM 641 N N . THR A 1 83 ? -13.935 -0.846 12.660 1.00 93.12 83 THR A N 1
ATOM 642 C CA . THR A 1 83 ? -13.725 -2.276 12.389 1.00 93.12 83 THR A CA 1
ATOM 643 C C . THR A 1 83 ? -12.486 -2.831 13.104 1.00 93.12 83 THR A C 1
ATOM 645 O O . THR A 1 83 ? -12.458 -4.004 13.465 1.00 93.12 83 THR A O 1
ATOM 648 N N . GLY A 1 84 ? -11.468 -1.995 13.325 1.00 92.88 84 GLY A N 1
ATOM 649 C CA . GLY A 1 84 ? -10.130 -2.424 13.734 1.00 92.88 84 GLY A CA 1
ATOM 650 C C . GLY A 1 84 ? -9.310 -2.969 12.559 1.00 92.88 84 GLY A C 1
ATOM 651 O O . GLY A 1 84 ? -9.842 -3.253 11.485 1.00 92.88 84 GLY A O 1
ATOM 652 N N . LEU A 1 85 ? -7.993 -3.105 12.748 1.00 92.75 85 LEU A N 1
ATOM 653 C CA . LEU A 1 85 ? -7.090 -3.579 11.689 1.00 92.75 85 LEU A CA 1
ATOM 654 C C . LEU A 1 85 ? -7.112 -5.095 11.473 1.00 92.75 85 LEU A C 1
ATOM 656 O O . LEU A 1 85 ? -6.728 -5.548 10.397 1.00 92.75 85 LEU A O 1
ATOM 660 N N . ASP A 1 86 ? -7.589 -5.872 12.444 1.00 90.00 86 ASP A N 1
ATOM 661 C CA . ASP A 1 86 ? -7.589 -7.341 12.376 1.00 90.00 86 ASP A CA 1
ATOM 662 C C . ASP A 1 86 ? -8.434 -7.877 11.210 1.00 90.00 86 ASP A C 1
ATOM 664 O O . ASP A 1 86 ? -8.110 -8.903 10.615 1.00 90.00 86 ASP A O 1
ATOM 668 N N . ALA A 1 87 ? -9.483 -7.145 10.824 1.00 88.62 87 ALA A N 1
ATOM 669 C CA . ALA A 1 87 ? -10.321 -7.474 9.672 1.00 88.62 87 ALA A CA 1
ATOM 670 C C . ALA A 1 87 ? -9.635 -7.219 8.312 1.00 88.62 87 ALA A C 1
ATOM 672 O O . ALA A 1 87 ? -10.145 -7.641 7.274 1.00 88.62 87 ALA A O 1
ATOM 673 N N . PHE A 1 88 ? -8.491 -6.528 8.299 1.00 92.19 88 PHE A N 1
ATOM 674 C CA . PHE A 1 88 ? -7.721 -6.177 7.102 1.00 92.19 88 PHE A CA 1
ATOM 675 C C . PHE A 1 88 ? -6.405 -6.968 7.065 1.00 92.19 88 PHE A C 1
ATOM 677 O O . PHE A 1 88 ? -5.300 -6.419 7.080 1.00 92.19 88 PHE A O 1
ATOM 684 N N . SER A 1 89 ? -6.540 -8.294 7.039 1.00 88.62 89 SER A N 1
ATOM 685 C CA . SER A 1 89 ? -5.445 -9.248 6.842 1.00 88.62 89 SER A CA 1
ATOM 686 C C . SER A 1 89 ? -5.027 -9.342 5.362 1.00 88.62 89 SER A C 1
ATOM 688 O O . SER A 1 89 ? -5.417 -8.516 4.531 1.00 88.62 89 SER A O 1
ATOM 690 N N . THR A 1 90 ? -4.184 -10.317 5.014 1.00 94.62 90 THR A N 1
ATOM 691 C CA . THR A 1 90 ? -3.778 -10.543 3.620 1.00 94.62 90 THR A CA 1
ATOM 692 C C . THR A 1 90 ? -4.970 -10.871 2.724 1.00 94.62 90 THR A C 1
ATOM 694 O O . THR A 1 90 ? -5.977 -11.408 3.181 1.00 94.62 90 THR A O 1
ATOM 697 N N . TRP A 1 91 ? -4.850 -10.592 1.427 1.00 93.44 91 TRP A N 1
ATOM 698 C CA . TRP A 1 91 ? -5.874 -10.945 0.449 1.00 93.44 91 TRP A CA 1
ATOM 699 C C . TRP A 1 91 ? -6.153 -12.446 0.466 1.00 93.44 91 TRP A C 1
ATOM 701 O O . TRP A 1 91 ? -5.234 -13.264 0.507 1.00 93.44 91 TRP A O 1
ATOM 711 N N . GLU A 1 92 ? -7.427 -12.811 0.364 1.00 92.38 92 GLU A N 1
ATOM 712 C CA . GLU A 1 92 ? -7.804 -14.202 0.138 1.00 92.38 92 GLU A CA 1
ATOM 713 C C . GLU A 1 92 ? -7.909 -14.454 -1.362 1.00 92.38 92 GLU A C 1
ATOM 715 O O . GLU A 1 92 ? -8.586 -13.712 -2.078 1.00 92.38 92 GLU A O 1
ATOM 720 N N . SER A 1 93 ? -7.288 -15.530 -1.839 1.00 89.94 93 SER A N 1
ATOM 721 C CA . SER A 1 93 ? -7.443 -15.987 -3.218 1.00 89.94 93 SER A CA 1
ATOM 722 C C . SER A 1 93 ? -8.135 -17.344 -3.247 1.00 89.94 93 SER A C 1
ATOM 724 O O . SER A 1 93 ? -7.829 -18.222 -2.439 1.00 89.94 93 SER A O 1
ATOM 726 N N . ARG A 1 94 ? -9.091 -17.519 -4.159 1.00 92.75 94 ARG A N 1
ATOM 727 C CA . ARG A 1 94 ? -9.816 -18.778 -4.355 1.00 92.75 94 ARG A CA 1
ATOM 728 C C . ARG A 1 94 ? -9.918 -19.088 -5.836 1.00 92.75 94 ARG A C 1
ATOM 730 O O . ARG A 1 94 ? -10.334 -18.241 -6.623 1.00 92.75 94 ARG A O 1
ATOM 737 N N . GLU A 1 95 ? -9.596 -20.318 -6.203 1.00 95.50 95 GLU A N 1
ATOM 738 C CA . GLU A 1 95 ? -9.817 -20.812 -7.559 1.00 95.50 95 GLU A CA 1
ATOM 739 C C . GLU A 1 95 ? -11.255 -21.328 -7.696 1.00 95.50 95 GLU A C 1
ATOM 741 O O . GLU A 1 95 ? -11.759 -22.078 -6.858 1.00 95.50 95 GLU A O 1
ATOM 746 N N . ALA A 1 96 ? -11.930 -20.915 -8.764 1.00 95.19 96 ALA A N 1
ATOM 747 C CA . ALA A 1 96 ? -13.303 -21.271 -9.090 1.00 95.19 96 ALA A CA 1
ATOM 748 C C . ALA A 1 96 ? -13.410 -21.590 -10.589 1.00 95.19 96 ALA A C 1
ATOM 750 O O . ALA A 1 96 ? -13.730 -20.737 -11.421 1.00 95.19 96 ALA A O 1
ATOM 751 N N . ARG A 1 97 ? -13.164 -22.857 -10.945 1.00 93.44 97 ARG A N 1
ATOM 752 C CA . ARG A 1 97 ? -13.087 -23.342 -12.337 1.00 93.44 97 ARG A CA 1
ATOM 753 C C . ARG A 1 97 ? -12.017 -22.586 -13.137 1.00 93.44 97 ARG A C 1
ATOM 755 O O . ARG A 1 97 ? -10.839 -22.821 -12.926 1.00 93.44 97 ARG A O 1
ATOM 762 N N . CYS A 1 98 ? -12.427 -21.714 -14.059 1.00 95.38 98 CYS A N 1
ATOM 763 C CA . CYS A 1 98 ? -11.550 -20.884 -14.887 1.00 95.38 98 CYS A CA 1
ATOM 764 C C . CYS A 1 98 ? -11.321 -19.480 -14.304 1.00 95.38 98 CYS A C 1
ATOM 766 O O . CYS A 1 98 ? -10.776 -18.618 -14.989 1.00 95.38 98 CYS A O 1
ATOM 768 N N . TRP A 1 99 ? -11.789 -19.227 -13.080 1.00 95.12 99 TRP A N 1
ATOM 769 C CA . TRP A 1 99 ? -11.684 -17.937 -12.411 1.00 95.12 99 TRP A CA 1
ATOM 770 C C . TRP A 1 99 ? -10.774 -18.023 -11.201 1.00 95.12 99 TRP A C 1
ATOM 772 O O . TRP A 1 99 ? -10.905 -18.942 -10.400 1.00 95.12 99 TRP A O 1
ATOM 782 N N . ARG A 1 100 ? -9.968 -16.980 -11.009 1.00 91.50 100 ARG A N 1
ATOM 783 C CA . ARG A 1 100 ? -9.300 -16.703 -9.742 1.00 91.50 100 ARG A CA 1
ATOM 784 C C . ARG A 1 100 ? -9.988 -15.528 -9.063 1.00 91.50 100 ARG A C 1
ATOM 786 O O . ARG A 1 100 ? -9.967 -14.406 -9.572 1.00 91.50 100 ARG A O 1
ATOM 793 N N . LEU A 1 101 ? -10.615 -15.795 -7.929 1.00 91.94 101 LEU A N 1
ATOM 794 C CA . LEU A 1 101 ? -11.311 -14.814 -7.107 1.00 91.94 101 LEU A CA 1
ATOM 795 C C . LEU A 1 101 ? -10.326 -14.245 -6.090 1.00 91.94 101 LEU A C 1
ATOM 797 O O . LEU A 1 101 ? -9.729 -15.009 -5.343 1.00 91.94 101 LEU A O 1
ATOM 801 N N . ASN A 1 102 ? -10.173 -12.922 -6.044 1.00 90.25 102 ASN A N 1
ATOM 802 C CA . ASN A 1 102 ? -9.362 -12.247 -5.030 1.00 90.25 102 ASN A CA 1
ATOM 803 C C . ASN A 1 102 ? -10.265 -11.370 -4.166 1.00 90.25 102 ASN A C 1
ATOM 805 O O . ASN A 1 102 ? -10.943 -10.477 -4.681 1.00 90.25 102 ASN A O 1
ATOM 809 N N . LEU A 1 103 ? -10.273 -11.625 -2.862 1.00 91.50 103 LEU A N 1
ATOM 810 C CA . LEU A 1 103 ? -11.011 -10.849 -1.881 1.00 91.50 103 LEU A CA 1
ATOM 811 C C . LEU A 1 103 ? -10.043 -9.882 -1.196 1.00 91.50 103 LEU A C 1
ATOM 813 O O . LEU A 1 103 ? -9.096 -10.291 -0.528 1.00 91.50 103 LEU A O 1
ATOM 817 N N . ASN A 1 104 ? -10.298 -8.587 -1.374 1.00 92.12 104 ASN A N 1
ATOM 818 C CA . ASN A 1 104 ? -9.563 -7.503 -0.732 1.00 92.12 104 ASN A CA 1
ATOM 819 C C . ASN A 1 104 ? -10.574 -6.648 0.056 1.00 92.12 104 ASN A C 1
ATOM 821 O O . ASN A 1 104 ? -11.279 -5.841 -0.562 1.00 92.12 104 ASN A O 1
ATOM 825 N N . PRO A 1 105 ? -10.676 -6.820 1.389 1.00 91.31 105 PRO A N 1
ATOM 826 C CA . PRO A 1 105 ? -11.704 -6.154 2.188 1.00 91.31 105 PRO A CA 1
ATOM 827 C C . PRO A 1 105 ? -11.555 -4.629 2.192 1.00 91.31 105 PRO A C 1
ATOM 829 O O . PRO A 1 105 ? -12.554 -3.913 2.200 1.00 91.31 105 PRO A O 1
ATOM 832 N N . LEU A 1 106 ? -10.332 -4.102 2.080 1.00 93.25 106 LEU A N 1
ATOM 833 C CA . LEU A 1 106 ? -10.104 -2.657 2.076 1.00 93.25 106 LEU A CA 1
ATOM 834 C C . LEU A 1 106 ? -10.694 -1.976 0.833 1.00 93.25 106 LEU A C 1
ATOM 836 O O . LEU A 1 106 ? -11.153 -0.836 0.900 1.00 93.25 106 LEU A O 1
ATOM 840 N N . ARG A 1 107 ? -10.745 -2.670 -0.312 1.00 90.62 107 ARG A N 1
ATOM 841 C CA . ARG A 1 107 ? -11.342 -2.114 -1.538 1.00 90.62 107 ARG A CA 1
ATOM 842 C C . ARG A 1 107 ? -12.837 -1.840 -1.413 1.00 90.62 107 ARG A C 1
ATOM 844 O O . ARG A 1 107 ? -13.328 -1.001 -2.165 1.00 90.62 107 ARG A O 1
ATOM 851 N N . ALA A 1 108 ? -13.541 -2.487 -0.483 1.00 89.50 108 ALA A N 1
ATOM 852 C CA . ALA A 1 108 ? -14.939 -2.171 -0.197 1.00 89.50 108 ALA A CA 1
ATOM 853 C C . ALA A 1 108 ? -15.110 -0.751 0.373 1.00 89.50 108 ALA A C 1
ATOM 855 O O . ALA A 1 108 ? -16.171 -0.157 0.214 1.00 89.50 108 ALA A O 1
ATOM 856 N N . LEU A 1 109 ? -14.056 -0.187 0.977 1.00 91.88 109 LEU A N 1
ATOM 857 C CA . LEU A 1 109 ? -14.046 1.175 1.513 1.00 91.88 109 LEU A CA 1
ATOM 858 C C . LEU A 1 109 ? -13.657 2.227 0.465 1.00 91.88 109 LEU A C 1
ATOM 860 O O . LEU A 1 109 ? -13.694 3.418 0.754 1.00 91.88 109 LEU A O 1
ATOM 864 N N . ARG A 1 110 ? -13.259 1.825 -0.751 1.00 89.19 110 ARG A N 1
ATOM 865 C CA . ARG A 1 110 ? -12.781 2.763 -1.774 1.00 89.19 110 ARG A CA 1
ATOM 866 C C . ARG A 1 110 ? -13.873 3.799 -2.114 1.00 89.19 110 ARG A C 1
ATOM 868 O O . ARG A 1 110 ? -14.940 3.404 -2.585 1.00 89.19 110 ARG A O 1
ATOM 875 N N . PRO A 1 111 ? -13.589 5.111 -2.003 1.00 85.06 111 PRO A N 1
ATOM 876 C CA . PRO A 1 111 ? -14.548 6.161 -2.336 1.00 85.06 111 PRO A CA 1
ATOM 877 C C . PRO A 1 111 ? -15.026 6.093 -3.791 1.00 85.06 111 PRO A C 1
ATOM 879 O O . PRO A 1 111 ? -14.247 5.881 -4.730 1.00 85.06 111 PRO A O 1
ATOM 882 N N . ALA A 1 112 ? -16.318 6.335 -3.995 1.00 79.44 112 ALA A N 1
ATOM 883 C CA . ALA A 1 112 ? -16.985 6.254 -5.289 1.00 79.44 112 ALA A CA 1
ATOM 884 C C . ALA A 1 112 ? -16.748 7.505 -6.167 1.00 79.44 112 ALA A 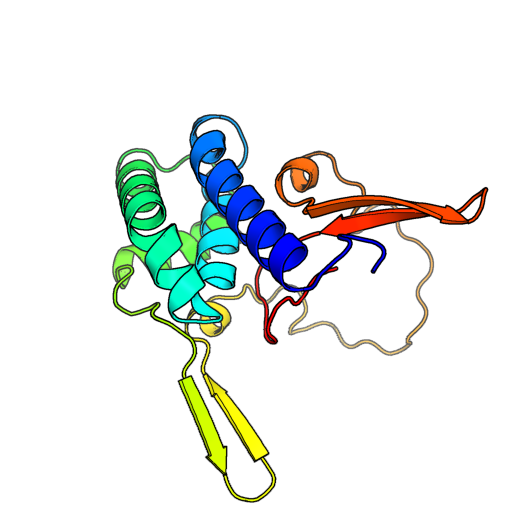C 1
ATOM 886 O O . ALA A 1 112 ? -17.688 8.168 -6.588 1.00 79.44 112 ALA A O 1
ATOM 887 N N . ARG A 1 113 ? -15.488 7.830 -6.494 1.00 70.06 113 ARG A N 1
ATOM 888 C CA . ARG A 1 113 ? -15.138 9.049 -7.267 1.00 70.06 113 ARG A CA 1
ATOM 889 C C . ARG A 1 113 ? -15.666 9.070 -8.708 1.00 70.06 113 ARG A C 1
ATOM 891 O O . ARG A 1 113 ? -15.876 10.137 -9.278 1.00 70.06 113 ARG A O 1
ATOM 898 N N . ALA A 1 114 ? -15.833 7.896 -9.320 1.00 60.84 114 ALA A N 1
ATOM 899 C CA . ALA A 1 114 ? -16.195 7.752 -10.735 1.00 60.84 114 ALA A CA 1
ATOM 900 C C . ALA A 1 114 ? -17.423 6.861 -10.977 1.00 60.84 114 ALA A C 1
ATOM 902 O O . ALA A 1 114 ? -17.809 6.674 -12.127 1.00 60.84 114 ALA A O 1
ATOM 903 N N . ALA A 1 115 ? -18.055 6.332 -9.923 1.00 58.50 115 ALA A N 1
ATOM 904 C CA . ALA A 1 115 ? -19.114 5.323 -10.036 1.00 58.50 115 ALA A CA 1
ATOM 905 C C . ALA A 1 115 ? -20.391 5.814 -10.755 1.00 58.50 115 ALA A C 1
ATOM 907 O O . ALA A 1 115 ? -21.239 5.001 -11.100 1.00 58.50 115 ALA A O 1
ATOM 908 N N . GLY A 1 116 ? -20.515 7.121 -11.013 1.00 62.84 116 GLY A N 1
ATOM 909 C CA . GLY A 1 116 ? -21.618 7.720 -11.772 1.00 62.84 116 GLY A CA 1
ATOM 910 C C . GLY A 1 116 ? -21.219 8.385 -13.094 1.00 62.84 116 GLY A C 1
ATOM 911 O O . GLY A 1 116 ? -22.070 9.001 -13.730 1.00 62.84 116 GLY A O 1
ATOM 912 N N . LYS A 1 117 ? -19.948 8.319 -13.517 1.00 73.12 117 LYS A N 1
ATOM 913 C CA . LYS A 1 117 ? -19.509 8.941 -14.778 1.00 73.12 117 LYS A CA 1
ATOM 914 C C . LYS A 1 117 ? -19.588 7.931 -15.920 1.00 73.12 117 LYS A C 1
ATOM 916 O O . LYS A 1 117 ? -18.826 6.970 -15.956 1.00 73.12 117 LYS A O 1
ATOM 921 N N . ALA A 1 118 ? -20.486 8.176 -16.871 1.00 76.56 118 ALA A N 1
ATOM 922 C CA . ALA A 1 118 ? -20.499 7.460 -18.139 1.00 76.56 118 ALA A CA 1
ATOM 923 C C . ALA A 1 118 ? -19.380 8.004 -19.039 1.00 76.56 118 ALA A C 1
ATOM 925 O O . ALA A 1 118 ? -19.391 9.175 -19.418 1.00 76.56 118 ALA A O 1
ATOM 926 N N . PHE A 1 119 ? -18.408 7.158 -19.375 1.00 78.00 119 PHE A N 1
ATOM 927 C CA . PHE A 1 119 ? -17.388 7.489 -20.365 1.00 78.00 119 PHE A CA 1
ATOM 928 C C . PHE A 1 119 ? -17.920 7.129 -21.752 1.00 78.00 119 PHE A C 1
ATOM 930 O O . PHE A 1 119 ? -18.107 5.956 -22.062 1.00 78.00 119 PHE A O 1
ATOM 937 N N . THR A 1 120 ? -18.192 8.136 -22.580 1.00 83.75 120 THR A N 1
ATOM 938 C CA . THR A 1 120 ? -18.689 7.955 -23.957 1.00 83.75 120 THR A CA 1
ATOM 939 C C . THR A 1 120 ? -17.566 7.906 -24.997 1.00 83.75 120 THR A C 1
ATOM 941 O O . THR A 1 120 ? -17.811 7.555 -26.146 1.00 83.75 120 THR A O 1
ATOM 944 N N . CYS A 1 121 ? -16.334 8.243 -24.603 1.00 83.56 121 CYS A N 1
ATOM 945 C CA . CYS A 1 121 ? -15.142 8.239 -25.446 1.00 83.56 121 CYS A CA 1
ATOM 946 C C . CYS A 1 121 ? -13.899 7.898 -24.606 1.00 83.56 121 CYS A C 1
ATOM 948 O O . CYS A 1 121 ? -13.836 8.246 -23.426 1.00 83.56 121 CYS A O 1
ATOM 950 N N . LEU A 1 122 ? -12.905 7.247 -25.221 1.00 83.50 122 LEU A N 1
ATOM 951 C CA . LEU A 1 122 ? -11.594 6.973 -24.612 1.00 83.50 122 LEU A CA 1
ATOM 952 C C . LEU A 1 122 ? -10.650 8.184 -24.652 1.00 83.50 122 LEU A C 1
ATOM 954 O O . LEU A 1 122 ? -9.635 8.197 -23.964 1.00 83.50 122 LEU A O 1
ATOM 958 N N . HIS A 1 123 ? -10.981 9.197 -25.453 1.00 83.31 123 HIS A N 1
ATOM 959 C CA . HIS A 1 123 ? -10.201 10.416 -25.605 1.00 83.31 123 HIS A CA 1
ATOM 960 C C . HIS A 1 123 ? -10.958 11.609 -25.015 1.00 83.31 123 HIS A C 1
ATOM 962 O O . HIS A 1 123 ? -12.119 11.852 -25.352 1.00 83.31 123 HIS A O 1
ATOM 968 N N . LYS A 1 124 ? -10.284 12.379 -24.161 1.00 83.25 124 LYS A N 1
ATOM 969 C CA . LYS A 1 124 ? -10.770 13.649 -23.613 1.00 83.25 124 LYS A CA 1
ATOM 970 C C . LYS A 1 124 ? -9.670 14.701 -23.808 1.00 83.25 124 LYS A C 1
ATOM 972 O O . LYS A 1 124 ? -8.503 14.361 -23.626 1.00 83.25 124 LYS A O 1
ATOM 977 N N . PRO A 1 125 ? -10.008 15.956 -24.156 1.00 88.25 125 PRO A N 1
ATOM 978 C CA . PRO A 1 125 ? -9.052 17.056 -24.086 1.00 88.25 125 PRO A CA 1
ATOM 979 C C . PRO A 1 125 ? -8.421 17.161 -22.693 1.00 88.25 125 PRO A C 1
ATOM 981 O O . PRO A 1 125 ? -9.065 16.838 -21.688 1.00 88.25 125 PRO A O 1
ATOM 984 N N . PHE A 1 126 ? -7.176 17.631 -22.642 1.00 88.38 126 PHE A N 1
ATOM 985 C CA . PHE A 1 126 ? -6.512 17.942 -21.382 1.00 88.38 126 PHE A CA 1
ATOM 986 C C . PHE A 1 126 ? -7.302 19.005 -20.604 1.00 88.38 126 PHE A C 1
ATOM 988 O O . PHE A 1 126 ? -7.870 19.927 -21.186 1.00 88.38 126 PHE A O 1
ATOM 995 N N . ASP A 1 127 ? -7.361 18.840 -19.287 1.00 86.88 127 ASP A N 1
ATOM 996 C CA . ASP A 1 127 ? -8.183 19.638 -18.381 1.00 86.88 127 ASP A CA 1
ATOM 997 C C . ASP A 1 127 ? -7.340 19.973 -17.150 1.00 86.88 127 ASP A C 1
ATOM 999 O O . ASP A 1 127 ? -7.165 19.132 -16.275 1.00 86.88 127 ASP A O 1
ATOM 1003 N N . GLU A 1 128 ? -6.776 21.179 -17.092 1.00 86.12 128 GLU A N 1
ATOM 1004 C CA . GLU A 1 128 ? -5.872 21.624 -16.015 1.00 86.12 128 GLU A CA 1
ATOM 1005 C C . GLU A 1 128 ? -6.505 21.560 -14.618 1.00 86.12 128 GLU A C 1
ATOM 1007 O O . GLU A 1 128 ? -5.800 21.398 -13.618 1.00 86.12 128 GLU A O 1
ATOM 1012 N N . GLN A 1 129 ? -7.836 21.655 -14.545 1.00 85.19 129 GLN A N 1
ATOM 1013 C CA . GLN A 1 129 ? -8.592 21.599 -13.294 1.00 85.19 129 GLN A CA 1
ATOM 1014 C C . GLN A 1 129 ? -8.877 20.160 -12.848 1.00 85.19 129 GLN A C 1
ATOM 1016 O O . GLN A 1 129 ? -9.317 19.934 -11.718 1.00 85.19 129 GLN A O 1
ATOM 1021 N N . ALA A 1 130 ? -8.626 19.174 -13.712 1.00 83.44 130 ALA A N 1
ATOM 1022 C CA . ALA A 1 130 ? -8.727 17.773 -13.352 1.00 83.44 130 ALA A CA 1
ATOM 1023 C C . ALA A 1 130 ? -7.588 17.338 -12.412 1.00 83.44 130 ALA A C 1
ATOM 1025 O O . ALA A 1 130 ? -6.586 18.023 -12.193 1.00 83.44 130 ALA A O 1
ATOM 1026 N N . PHE A 1 131 ? -7.761 16.154 -11.829 1.00 81.94 131 PHE A N 1
ATOM 1027 C CA . PHE A 1 131 ? -6.695 15.500 -11.088 1.00 81.94 131 PHE A CA 1
ATOM 1028 C C . PHE A 1 131 ? -5.603 15.030 -12.055 1.00 81.94 131 PHE A C 1
ATOM 1030 O O . PHE A 1 131 ? -5.897 14.325 -13.020 1.00 81.94 131 PHE A O 1
ATOM 1037 N N . HIS A 1 132 ? -4.357 15.361 -11.727 1.00 84.25 132 HIS A N 1
ATOM 1038 C CA . HIS A 1 132 ? -3.153 14.973 -12.457 1.00 84.25 132 HIS A CA 1
ATOM 1039 C C . HIS A 1 132 ? -2.161 14.329 -11.486 1.00 84.25 132 HIS A C 1
ATOM 1041 O O . HIS A 1 132 ? -2.148 14.651 -10.299 1.00 84.25 132 HIS A O 1
ATOM 1047 N N . PHE A 1 133 ? -1.323 13.414 -11.970 1.00 85.50 133 PHE A N 1
ATOM 1048 C CA . PHE A 1 133 ? -0.331 12.716 -11.135 1.00 85.50 133 PHE A CA 1
ATOM 1049 C C . PHE A 1 133 ? 0.934 13.551 -10.848 1.00 85.50 133 PHE A C 1
ATOM 1051 O O . PHE A 1 133 ? 1.877 13.077 -10.210 1.00 85.50 133 PHE A O 1
ATOM 1058 N N . ASP A 1 134 ? 0.965 14.805 -11.294 1.00 83.69 134 ASP A N 1
ATOM 1059 C CA . ASP A 1 134 ? 2.053 15.768 -11.104 1.00 83.69 134 ASP A CA 1
ATOM 1060 C C . ASP A 1 134 ? 1.926 16.593 -9.809 1.00 83.69 134 ASP A C 1
ATOM 1062 O O . ASP A 1 134 ? 2.803 17.398 -9.502 1.00 83.69 134 ASP A O 1
ATOM 1066 N N . LYS A 1 135 ? 0.858 16.395 -9.024 1.00 84.38 135 LYS A N 1
ATOM 1067 C CA . LYS A 1 135 ? 0.606 17.198 -7.822 1.00 84.38 135 LYS A CA 1
ATOM 1068 C C . LYS A 1 135 ? 1.658 16.939 -6.723 1.00 84.38 135 LYS A C 1
ATOM 1070 O O . LYS A 1 135 ? 1.911 15.775 -6.408 1.00 84.38 135 LYS A O 1
ATOM 1075 N N . PRO A 1 136 ? 2.188 17.987 -6.053 1.00 83.94 136 PRO A N 1
ATOM 1076 C CA . PRO A 1 136 ? 3.240 17.842 -5.036 1.00 83.94 136 PRO A CA 1
ATOM 1077 C C . PRO A 1 136 ? 2.868 16.976 -3.826 1.00 83.94 136 PRO A C 1
ATOM 1079 O O . PRO A 1 136 ? 3.728 16.356 -3.216 1.00 83.94 136 PRO A O 1
ATOM 1082 N N . PHE A 1 137 ? 1.586 16.890 -3.466 1.00 80.69 137 PHE A N 1
ATOM 1083 C CA . PHE A 1 137 ? 1.169 16.054 -2.334 1.00 80.69 137 PHE A CA 1
ATOM 1084 C C . PHE A 1 137 ? 1.301 14.547 -2.613 1.00 80.69 137 PHE A C 1
ATOM 1086 O O . PHE A 1 137 ? 1.224 13.758 -1.679 1.00 80.69 137 PHE A O 1
ATOM 1093 N N . LEU A 1 138 ? 1.495 14.141 -3.875 1.00 86.94 138 LEU A N 1
ATOM 1094 C CA . LEU A 1 138 ? 1.739 12.748 -4.265 1.00 86.94 138 LEU A CA 1
ATOM 1095 C C . LEU A 1 138 ? 3.218 12.358 -4.169 1.00 86.94 138 LEU A C 1
ATOM 1097 O O . LEU A 1 138 ? 3.542 11.199 -4.401 1.00 86.94 138 LEU A O 1
ATOM 1101 N N . GLU A 1 139 ? 4.124 13.295 -3.865 1.00 88.38 139 GLU A N 1
ATOM 1102 C CA . GLU A 1 139 ? 5.560 13.011 -3.745 1.00 88.38 139 GLU A CA 1
ATOM 1103 C C . GLU A 1 139 ? 5.895 11.868 -2.776 1.00 88.38 139 GLU A C 1
ATOM 1105 O O . GLU A 1 139 ? 6.713 11.021 -3.142 1.00 88.38 139 GLU A O 1
ATOM 1110 N N . PRO A 1 140 ? 5.249 11.755 -1.598 1.00 87.88 140 PRO A N 1
ATOM 1111 C CA . PRO A 1 140 ? 5.488 10.625 -0.708 1.00 87.88 140 PRO A CA 1
ATOM 1112 C C . PRO A 1 140 ? 5.095 9.277 -1.324 1.00 87.88 140 PRO A C 1
ATOM 1114 O O . PRO A 1 140 ? 5.688 8.262 -0.981 1.00 87.88 140 PRO A O 1
ATOM 1117 N N . GLU A 1 141 ? 4.136 9.252 -2.257 1.00 92.00 141 GLU A N 1
ATOM 1118 C CA . GLU A 1 141 ? 3.615 8.033 -2.894 1.00 92.00 141 GLU A CA 1
ATOM 1119 C C . GLU A 1 141 ? 4.476 7.548 -4.077 1.00 92.00 141 GLU A C 1
ATOM 1121 O O . GLU A 1 141 ? 4.110 6.605 -4.783 1.00 92.00 141 GLU A O 1
ATOM 1126 N N . VAL A 1 142 ? 5.623 8.184 -4.324 1.00 93.56 142 VAL A N 1
ATOM 1127 C CA . VAL A 1 142 ? 6.518 7.860 -5.438 1.00 93.56 142 VAL A CA 1
ATOM 1128 C C . VAL A 1 142 ? 7.467 6.729 -5.054 1.00 93.56 142 VAL A C 1
ATOM 1130 O O . VAL A 1 142 ? 8.314 6.873 -4.173 1.00 93.56 142 VAL A O 1
ATOM 1133 N N . LEU A 1 143 ? 7.385 5.616 -5.782 1.00 95.56 143 LEU A N 1
ATOM 1134 C CA . LEU A 1 143 ? 8.329 4.508 -5.654 1.00 95.56 143 LEU A CA 1
ATOM 1135 C C . LEU A 1 143 ? 9.654 4.827 -6.357 1.00 95.56 143 LEU A C 1
ATOM 1137 O O . LEU A 1 143 ? 10.728 4.562 -5.817 1.00 95.56 143 LEU A O 1
ATOM 1141 N N . TRP A 1 144 ? 9.581 5.375 -7.574 1.00 94.56 144 TRP A N 1
ATOM 1142 C CA . TRP A 1 144 ? 10.745 5.555 -8.440 1.00 94.56 144 TRP A CA 1
ATOM 1143 C C . TRP A 1 144 ? 10.577 6.722 -9.418 1.00 94.56 144 TRP A C 1
ATOM 1145 O O . TRP A 1 144 ? 9.466 7.043 -9.847 1.00 94.56 144 TRP A O 1
ATOM 1155 N N . ARG A 1 145 ? 11.702 7.338 -9.795 1.00 92.12 145 ARG A N 1
ATOM 1156 C CA . ARG A 1 145 ? 11.814 8.368 -10.835 1.00 92.12 145 ARG A CA 1
ATOM 1157 C C . ARG A 1 145 ? 13.037 8.097 -11.692 1.00 92.12 145 ARG A C 1
ATOM 1159 O O . ARG A 1 145 ? 14.087 7.742 -11.162 1.00 92.12 145 ARG A O 1
ATOM 1166 N N . GLY A 1 146 ? 12.930 8.370 -12.982 1.00 89.81 146 GLY A N 1
ATOM 1167 C CA . GLY A 1 146 ? 14.074 8.312 -13.878 1.00 89.81 146 GLY A CA 1
ATOM 1168 C C . GLY A 1 146 ? 13.699 8.599 -15.321 1.00 89.81 146 GLY A C 1
ATOM 1169 O O . GLY A 1 146 ? 12.578 9.005 -15.618 1.00 89.81 146 GLY A O 1
ATOM 1170 N N . HIS A 1 147 ? 14.665 8.396 -16.207 1.00 88.19 147 HIS A N 1
ATOM 1171 C CA . HIS A 1 147 ? 14.513 8.590 -17.645 1.00 88.19 147 HIS A CA 1
ATOM 1172 C C . HIS A 1 147 ? 14.595 7.228 -18.327 1.00 88.19 147 HIS A C 1
ATOM 1174 O O . HIS A 1 147 ? 15.457 6.425 -17.967 1.00 88.19 147 HIS A O 1
ATOM 1180 N N . ILE A 1 148 ? 13.695 6.956 -19.272 1.00 79.69 148 ILE A N 1
ATOM 1181 C CA . ILE A 1 148 ? 13.735 5.713 -20.066 1.00 79.69 148 ILE A CA 1
ATOM 1182 C C . ILE A 1 148 ? 14.341 5.970 -21.452 1.00 79.69 148 ILE A C 1
ATOM 1184 O O . ILE A 1 148 ? 15.046 5.120 -21.988 1.00 79.69 148 ILE A O 1
ATOM 1188 N N . GLU A 1 149 ? 14.144 7.176 -21.981 1.00 79.62 149 GLU A N 1
ATOM 1189 C CA . GLU A 1 149 ? 14.756 7.696 -23.207 1.00 79.62 149 GLU A CA 1
ATOM 1190 C C . GLU A 1 149 ? 15.225 9.138 -22.951 1.00 79.62 149 GLU A C 1
ATOM 1192 O O . GLU A 1 149 ? 14.884 9.714 -21.915 1.00 79.62 149 GLU A O 1
ATOM 1197 N N . GLN A 1 150 ? 16.010 9.722 -23.866 1.00 76.81 150 GLN A N 1
ATOM 1198 C CA . GLN A 1 150 ? 16.652 11.036 -23.670 1.00 76.81 150 GLN A CA 1
ATOM 1199 C C . GLN A 1 150 ? 15.669 12.143 -23.249 1.00 76.81 150 GLN A C 1
ATOM 1201 O O . GLN A 1 150 ? 16.026 12.959 -22.403 1.00 76.81 150 GLN A O 1
ATOM 1206 N N . ASP A 1 151 ? 14.425 12.096 -23.738 1.00 83.25 151 ASP A N 1
ATOM 1207 C CA . ASP A 1 151 ? 13.411 13.130 -23.492 1.00 83.25 151 ASP A CA 1
ATOM 1208 C C . ASP A 1 151 ? 12.184 12.626 -22.706 1.00 83.25 151 ASP A C 1
ATOM 1210 O O . ASP A 1 151 ? 11.188 13.340 -22.582 1.00 83.25 151 ASP A O 1
ATOM 1214 N N . LEU A 1 152 ? 12.225 11.398 -22.166 1.00 85.94 152 LEU A N 1
ATOM 1215 C CA . LEU A 1 152 ? 11.089 10.811 -21.448 1.00 85.94 152 LEU A CA 1
ATOM 1216 C C . LEU A 1 152 ? 11.411 10.564 -19.974 1.00 85.94 152 LEU A C 1
ATOM 1218 O O . LEU A 1 152 ? 11.956 9.520 -19.598 1.00 85.94 152 LEU A O 1
ATOM 1222 N N . SER A 1 153 ? 11.014 11.519 -19.132 1.00 88.25 153 SER A N 1
ATOM 1223 C CA . SER A 1 153 ? 11.019 11.382 -17.674 1.00 88.25 153 SER A CA 1
ATOM 1224 C C . SER A 1 153 ? 9.754 10.667 -17.201 1.00 88.25 153 SER A C 1
ATOM 1226 O O . SER A 1 153 ? 8.641 11.092 -17.507 1.00 88.25 153 SER A O 1
ATOM 1228 N N . LEU A 1 154 ? 9.919 9.615 -16.400 1.00 89.75 154 LEU A N 1
ATOM 1229 C CA . LEU A 1 154 ? 8.818 8.888 -15.781 1.00 89.75 154 LEU A CA 1
ATOM 1230 C C . LEU A 1 154 ? 8.895 8.936 -14.260 1.00 89.75 154 LEU A C 1
ATOM 1232 O O . LEU A 1 154 ? 9.962 9.013 -13.644 1.00 89.75 154 LEU A O 1
ATOM 1236 N N . LYS A 1 155 ? 7.712 8.830 -13.666 1.00 91.75 155 LYS A N 1
ATOM 1237 C CA . LYS A 1 155 ? 7.497 8.679 -12.237 1.00 91.75 155 LYS A CA 1
ATOM 1238 C C . LYS A 1 155 ? 6.568 7.498 -12.036 1.00 91.75 155 LYS A C 1
ATOM 1240 O O . LYS A 1 155 ? 5.529 7.447 -12.679 1.00 91.75 155 LYS A O 1
ATOM 1245 N N . VAL A 1 156 ? 6.957 6.587 -11.155 1.00 94.25 156 VAL A N 1
ATOM 1246 C CA . VAL A 1 156 ? 6.162 5.412 -10.804 1.00 94.25 156 VAL A CA 1
ATOM 1247 C C . VAL A 1 156 ? 5.638 5.591 -9.392 1.00 94.25 156 VAL A C 1
ATOM 1249 O O . VAL A 1 156 ? 6.425 5.807 -8.464 1.00 94.25 156 VAL A O 1
ATOM 1252 N N . LEU A 1 157 ? 4.321 5.514 -9.231 1.00 96.06 157 LEU A N 1
ATOM 1253 C CA . LEU A 1 157 ? 3.644 5.707 -7.954 1.00 96.06 157 LEU A CA 1
ATOM 1254 C C . LEU A 1 157 ? 3.026 4.403 -7.456 1.00 96.06 157 LEU A C 1
ATOM 1256 O O . LEU A 1 157 ? 2.651 3.525 -8.235 1.00 96.06 157 LEU A O 1
ATOM 1260 N N . TYR A 1 158 ? 2.861 4.297 -6.142 1.00 96.81 158 TYR A N 1
ATOM 1261 C CA . TYR A 1 158 ? 2.013 3.262 -5.567 1.00 96.81 158 TYR A CA 1
ATOM 1262 C C . TYR A 1 158 ? 0.556 3.488 -5.955 1.00 96.81 158 TYR A C 1
ATOM 1264 O O . TYR A 1 158 ? 0.039 4.603 -5.897 1.00 96.81 158 TYR A O 1
ATOM 1272 N N . ASN A 1 159 ? -0.160 2.410 -6.269 1.00 95.12 159 ASN A N 1
ATOM 1273 C CA . ASN A 1 159 ? -1.609 2.492 -6.296 1.00 95.12 159 ASN A CA 1
ATOM 1274 C C . ASN A 1 159 ? -2.153 2.419 -4.863 1.00 95.12 159 ASN A C 1
ATOM 1276 O O . ASN A 1 159 ? -1.866 1.473 -4.129 1.00 95.12 159 ASN A O 1
ATOM 1280 N N . LYS A 1 160 ? -2.988 3.387 -4.476 1.00 93.06 160 LYS A N 1
ATOM 1281 C CA . LYS A 1 160 ? -3.619 3.441 -3.148 1.00 93.06 160 LYS A CA 1
ATOM 1282 C C . LYS A 1 160 ? -4.593 2.296 -2.869 1.00 93.06 160 LYS A C 1
ATOM 1284 O O . LYS A 1 160 ? -4.763 1.900 -1.724 1.00 93.06 160 LYS A O 1
ATOM 1289 N N . PHE A 1 161 ? -5.234 1.754 -3.905 1.00 93.00 161 PHE A N 1
ATOM 1290 C CA . PHE A 1 161 ? -6.159 0.623 -3.792 1.00 93.00 161 PHE A CA 1
ATOM 1291 C C . PHE A 1 161 ? -5.766 -0.463 -4.805 1.00 93.00 161 PHE A C 1
ATOM 1293 O O . PHE A 1 161 ? -6.462 -0.650 -5.813 1.00 93.00 161 PHE A O 1
ATOM 1300 N N . PRO A 1 162 ? -4.654 -1.183 -4.575 1.00 94.44 162 PRO A N 1
ATOM 1301 C CA . PRO A 1 162 ? -4.170 -2.199 -5.498 1.00 94.44 162 PRO A CA 1
ATOM 1302 C C . PRO A 1 162 ? -5.172 -3.360 -5.620 1.00 94.44 162 PRO A C 1
ATOM 1304 O O . PRO A 1 162 ? -5.921 -3.663 -4.691 1.00 94.44 162 PRO A O 1
ATOM 1307 N N . PHE A 1 163 ? -5.239 -3.985 -6.798 1.00 91.06 163 PHE A N 1
ATOM 1308 C CA . PHE A 1 163 ? -6.042 -5.199 -7.047 1.00 91.06 163 PHE A CA 1
ATOM 1309 C C . PHE A 1 163 ? -5.205 -6.373 -7.559 1.00 91.06 163 PHE A C 1
ATOM 1311 O O . PHE A 1 163 ? -5.730 -7.466 -7.754 1.00 91.06 163 PHE A O 1
ATOM 1318 N N . ALA A 1 164 ? -3.925 -6.130 -7.814 1.00 92.12 164 ALA A N 1
ATOM 1319 C CA . ALA A 1 164 ? -2.953 -7.113 -8.242 1.00 92.12 164 ALA A CA 1
ATOM 1320 C C . ALA A 1 164 ? -1.650 -6.857 -7.472 1.00 92.12 164 ALA A C 1
ATOM 1322 O O . ALA A 1 164 ? -1.412 -5.705 -7.087 1.00 92.12 164 ALA A O 1
ATOM 1323 N N . PRO A 1 165 ? -0.824 -7.894 -7.248 1.00 92.81 165 PRO A N 1
ATOM 1324 C CA . PRO A 1 165 ? 0.488 -7.720 -6.647 1.00 92.81 165 PRO A CA 1
ATOM 1325 C C . PRO A 1 165 ? 1.320 -6.696 -7.422 1.00 92.81 165 PRO A C 1
ATOM 1327 O O . PRO A 1 165 ? 1.386 -6.757 -8.650 1.00 92.81 165 PRO A O 1
ATOM 1330 N N . PHE A 1 166 ? 1.945 -5.768 -6.704 1.00 95.25 166 PHE A N 1
ATOM 1331 C CA . PHE A 1 166 ? 2.782 -4.690 -7.229 1.00 95.25 166 PHE A CA 1
ATOM 1332 C C . PHE A 1 166 ? 2.064 -3.811 -8.262 1.00 95.25 166 PHE A C 1
ATOM 1334 O O . PHE A 1 166 ? 2.656 -3.374 -9.248 1.00 95.25 166 PHE A O 1
ATOM 1341 N N . HIS A 1 167 ? 0.770 -3.554 -8.050 1.00 95.38 167 HIS A N 1
ATOM 1342 C CA . HIS A 1 167 ? 0.006 -2.635 -8.887 1.00 95.38 167 HIS A CA 1
ATOM 1343 C C . HIS A 1 167 ? 0.473 -1.190 -8.656 1.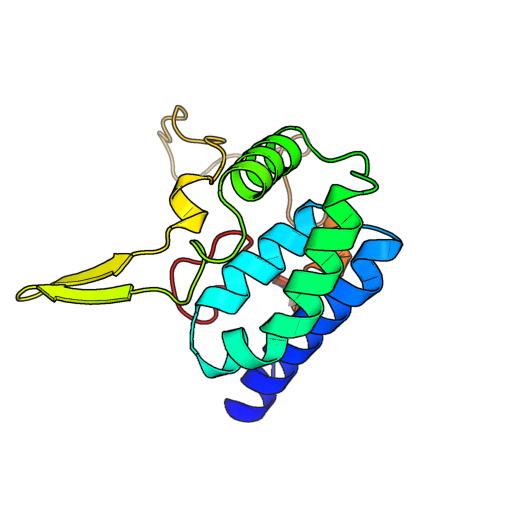00 95.38 167 HIS A C 1
ATOM 1345 O O . HIS A 1 167 ? 0.144 -0.565 -7.648 1.00 95.38 167 HIS A O 1
ATOM 1351 N N . LEU A 1 168 ? 1.235 -0.682 -9.620 1.00 95.19 168 LEU A N 1
ATOM 1352 C CA . LEU A 1 168 ? 1.794 0.666 -9.658 1.00 95.19 168 LEU A CA 1
ATOM 1353 C C . LEU A 1 168 ? 1.105 1.506 -10.745 1.00 95.19 168 LEU A C 1
ATOM 1355 O O . LEU A 1 168 ? 0.375 0.962 -11.579 1.00 95.19 168 LEU A O 1
ATOM 1359 N N . LEU A 1 169 ? 1.322 2.820 -10.698 1.00 92.94 169 LEU A N 1
ATOM 1360 C CA . LEU A 1 169 ? 0.815 3.819 -11.644 1.00 92.94 169 LEU A CA 1
ATOM 1361 C C . LEU A 1 169 ? 1.967 4.539 -12.343 1.00 92.94 169 LEU A C 1
ATOM 1363 O O . LEU A 1 169 ? 2.977 4.813 -11.651 1.00 92.94 169 LEU A O 1
#

Secondary structure (DSSP, 8-state):
--S-SSHHHHHHHHHHHHHHHHHHTTTTTHHHHHHHHHHHHTT-HHHHHHHHHHHHHHHHHHHHS-----HHHHHHHHHHHHH-STT--SPEEEEETTEEEEE-GGGGG---SSTT-----S-----TTS--TT-GGGGGGEEEEEEEETTEEEEEEB-SS-SSTT-B-

Sequence (169 aa):
MFIADTPDAFRALFADKLQHMLEATSETGGVGAFILVLANSMQDAELRQRLEKPLNEAFHQLCRDIPEALPDDASVFLALRQTGLDAFSTWESREARCWRLNLNPLRALRPARAAGKAFTCLHKPFDEQAFHFDKPFLEPEVLWRGHIEQDLSLKVLYNKFPFAPFHLL

Foldseek 3Di:
DVLDDDPVRLVVLVLVLLLVLLVCLVPADPQLSLLLSLQQCQADDVSVVSCVVSSVVSLVVCVVPPDDDDPLSVQLNVVCVVVDSVVQHHWDWDDDPPDIDTDGPSVVSHDPPCVPDDDPDPDDPDDPPDDDCPDPSQVSQWSDWDAPDPPDTDTKGRDSNDPHNPDID